Protein AF-A0A830CR85-F1 (afdb_monomer_lite)

Secondary structure (DSSP, 8-state):
------HHHHHHHHHHHHHHHHHHHSPPTTPPP---SSSSSS-HHHHHHHHHHHHHHHHHHTHHHHHHHHHHHHHHHHHHHHHTTTTT---

Sequence (91 aa):
MNLTIPLNYIFHFFRRNQELIKEISSPPPGSKDLYFPTKYSQPFPGQFKACFWKQYWSYWRHSQYNAIRFFVTIMIGIIFGIVYWNKGKKT

Foldseek 3Di:
DDPPPDPVVVVVVVVVVVVVCVVVVDDPVPDDPDDDPDPDPDDPVVVVVVVVVVVVVVVVVVVVVVVVVVVVVVVVVVVVCVVCPPVPPDD

pLDDT: mean 86.21, std 10.73, range [46.28, 97.75]

Structure (mmCIF, N/CA/C/O bac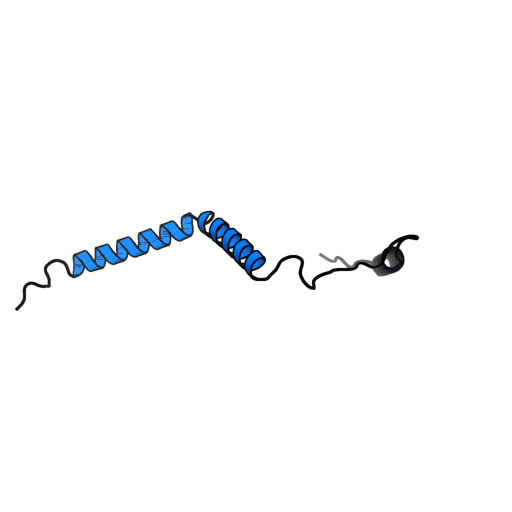kbone):
data_AF-A0A830CR85-F1
#
_entry.id   AF-A0A830CR85-F1
#
loop_
_atom_site.group_PDB
_atom_site.id
_atom_site.type_symbol
_atom_site.label_atom_id
_atom_site.label_alt_id
_atom_site.label_comp_id
_atom_site.label_asym_id
_atom_site.label_entity_id
_atom_site.label_seq_id
_atom_site.pdbx_PDB_ins_code
_atom_site.Cartn_x
_atom_site.Cartn_y
_atom_site.Cartn_z
_atom_site.occupancy
_atom_site.B_iso_or_equiv
_atom_site.auth_seq_id
_atom_site.auth_comp_id
_atom_site.auth_asym_id
_atom_site.auth_atom_id
_atom_site.pdbx_PDB_model_num
ATOM 1 N N . MET A 1 1 ? 2.037 -42.908 -7.535 1.00 46.28 1 MET A N 1
ATOM 2 C CA . MET A 1 1 ? 2.692 -41.608 -7.784 1.00 46.28 1 MET A CA 1
ATOM 3 C C . MET A 1 1 ? 4.140 -41.890 -8.152 1.00 46.28 1 MET A C 1
ATOM 5 O O . MET A 1 1 ? 4.909 -42.196 -7.263 1.00 46.28 1 MET A O 1
ATOM 9 N N . ASN A 1 2 ? 4.466 -41.907 -9.446 1.00 47.19 2 ASN A N 1
ATOM 10 C CA . ASN A 1 2 ? 5.838 -41.957 -9.970 1.00 47.19 2 ASN A CA 1
ATOM 11 C C . ASN A 1 2 ? 5.803 -41.298 -11.352 1.00 47.19 2 ASN A C 1
ATOM 13 O O . ASN A 1 2 ? 5.561 -41.958 -12.359 1.00 47.19 2 ASN A O 1
ATOM 17 N N . LEU A 1 3 ? 5.932 -39.970 -11.385 1.00 61.50 3 LEU A N 1
ATOM 18 C CA . LEU A 1 3 ? 5.995 -39.207 -12.629 1.00 61.50 3 LEU A CA 1
ATOM 19 C C . LEU A 1 3 ? 7.464 -39.057 -13.042 1.00 61.50 3 LEU A C 1
ATOM 21 O O . LEU A 1 3 ? 8.040 -37.976 -12.959 1.00 61.50 3 LEU A O 1
ATOM 25 N N . THR A 1 4 ? 8.102 -40.156 -13.440 1.00 67.44 4 THR A N 1
ATOM 26 C CA . THR A 1 4 ? 9.444 -40.089 -14.026 1.00 67.44 4 THR A CA 1
ATOM 27 C C . THR A 1 4 ? 9.288 -39.673 -15.483 1.00 67.44 4 THR A C 1
ATOM 29 O O . THR A 1 4 ? 8.978 -40.493 -16.344 1.00 67.44 4 THR A O 1
ATOM 32 N N . ILE A 1 5 ? 9.434 -38.376 -15.756 1.00 74.62 5 ILE A N 1
ATOM 33 C CA . ILE A 1 5 ? 9.401 -37.850 -17.124 1.00 74.62 5 ILE A CA 1
ATOM 34 C C . ILE A 1 5 ? 10.594 -38.455 -17.888 1.00 74.62 5 ILE A C 1
ATOM 36 O O . ILE A 1 5 ? 11.733 -38.310 -17.438 1.00 74.62 5 ILE A O 1
ATOM 40 N N . PRO A 1 6 ? 10.374 -39.139 -19.025 1.00 80.69 6 PRO A N 1
ATOM 41 C CA . PRO A 1 6 ? 11.449 -39.788 -19.764 1.00 80.69 6 PRO A CA 1
ATOM 42 C C . PRO A 1 6 ? 12.440 -38.756 -20.319 1.00 80.69 6 PRO A C 1
ATOM 44 O O . PRO A 1 6 ? 12.045 -37.723 -20.858 1.00 80.69 6 PRO A O 1
ATOM 47 N N . LEU A 1 7 ? 13.739 -39.060 -20.237 1.00 81.25 7 LEU A N 1
ATOM 48 C CA . LEU A 1 7 ? 14.834 -38.148 -20.604 1.00 81.25 7 LEU A CA 1
ATOM 49 C C . LEU A 1 7 ? 14.714 -37.598 -22.038 1.00 81.25 7 LEU A C 1
ATOM 51 O O . LEU A 1 7 ? 15.028 -36.438 -22.288 1.00 81.25 7 LEU A O 1
ATOM 55 N N . ASN A 1 8 ? 14.193 -38.404 -22.969 1.00 81.50 8 ASN A N 1
ATOM 56 C CA . ASN A 1 8 ? 13.957 -37.995 -24.356 1.00 81.50 8 ASN A CA 1
ATOM 57 C C . ASN A 1 8 ? 12.942 -36.838 -24.462 1.00 81.50 8 ASN A C 1
ATOM 59 O O . ASN A 1 8 ? 13.120 -35.913 -25.249 1.00 81.50 8 ASN A O 1
ATOM 63 N N . TYR A 1 9 ? 11.913 -36.833 -23.611 1.00 86.56 9 TYR A N 1
ATOM 64 C CA . TYR A 1 9 ? 10.936 -35.746 -23.571 1.00 86.56 9 TYR A CA 1
ATOM 65 C C . TYR A 1 9 ? 11.572 -34.436 -23.089 1.00 86.56 9 TYR A C 1
ATOM 67 O O . TYR A 1 9 ? 11.351 -33.380 -23.683 1.00 86.56 9 TYR A O 1
ATOM 75 N N . ILE A 1 10 ? 12.420 -34.513 -22.059 1.00 87.19 10 ILE A N 1
ATOM 76 C CA . ILE A 1 10 ? 13.169 -33.358 -21.543 1.00 87.19 10 ILE A CA 1
ATOM 77 C C . ILE A 1 10 ? 14.121 -32.824 -22.617 1.00 87.19 10 ILE A C 1
ATOM 79 O O . ILE A 1 10 ? 14.148 -31.620 -22.866 1.00 87.19 10 ILE A O 1
ATOM 83 N N . PHE A 1 11 ? 14.858 -33.707 -23.295 1.00 89.06 11 PHE A N 1
ATOM 84 C CA . PHE A 1 11 ? 15.779 -33.328 -24.366 1.00 89.06 11 PHE A CA 1
ATOM 85 C C . PHE A 1 11 ? 15.057 -32.651 -25.539 1.00 89.06 11 PHE A C 1
ATOM 87 O O . PHE A 1 11 ? 15.481 -31.589 -25.996 1.00 89.06 11 PHE A O 1
ATOM 94 N N . HIS A 1 12 ? 13.932 -33.214 -25.989 1.00 91.38 12 HIS A N 1
ATOM 95 C CA . HIS A 1 12 ? 13.108 -32.618 -27.039 1.00 91.38 12 HIS A CA 1
ATOM 96 C C . HIS A 1 12 ? 12.581 -31.231 -26.633 1.00 91.38 12 HIS A C 1
ATOM 98 O O . HIS A 1 12 ? 12.681 -30.283 -27.414 1.00 91.38 12 HIS A O 1
ATOM 104 N N . PHE A 1 13 ? 12.074 -31.080 -25.404 1.00 91.31 13 PHE A N 1
ATOM 105 C CA . PHE A 1 13 ? 11.591 -29.792 -24.899 1.00 91.31 13 PHE A CA 1
ATOM 106 C C . PHE A 1 13 ? 12.719 -28.760 -24.776 1.00 91.31 13 PHE A C 1
ATOM 108 O O . PHE A 1 13 ? 12.546 -27.599 -25.148 1.00 91.31 13 PHE A O 1
ATOM 115 N N . PHE A 1 14 ? 13.896 -29.175 -24.305 1.00 93.50 14 PHE A N 1
ATOM 116 C CA . PHE A 1 14 ? 15.064 -28.304 -24.229 1.00 93.50 14 PHE A CA 1
ATOM 117 C C . PHE A 1 14 ? 15.495 -27.829 -25.620 1.00 93.50 14 PHE A C 1
ATOM 119 O O . PHE A 1 14 ? 15.687 -26.631 -25.828 1.00 93.50 14 PHE A O 1
ATOM 126 N N . ARG A 1 15 ? 15.567 -28.742 -26.599 1.00 93.81 15 ARG A N 1
ATOM 127 C CA . ARG A 1 15 ? 15.932 -28.407 -27.981 1.00 93.81 15 ARG A CA 1
ATOM 128 C C . ARG A 1 15 ? 14.941 -27.431 -28.614 1.00 93.81 15 ARG A C 1
ATOM 130 O O . ARG A 1 15 ? 15.365 -26.428 -29.177 1.00 93.81 15 ARG A O 1
ATOM 137 N N . ARG A 1 16 ? 13.636 -27.670 -28.448 1.00 95.44 16 ARG A N 1
ATOM 138 C CA . ARG A 1 16 ? 12.579 -26.764 -28.922 1.00 95.44 16 ARG A CA 1
ATOM 139 C C . ARG A 1 16 ? 12.669 -25.376 -28.289 1.00 95.44 16 ARG A C 1
ATOM 141 O O . ARG A 1 16 ? 12.548 -24.393 -29.007 1.00 95.44 16 ARG A O 1
ATOM 148 N N . ASN A 1 17 ? 12.923 -25.274 -26.982 1.00 95.50 17 ASN A N 1
ATOM 149 C CA . ASN A 1 17 ? 13.122 -23.970 -26.339 1.00 95.50 17 ASN A CA 1
ATOM 150 C C . ASN A 1 17 ? 14.356 -23.246 -26.882 1.00 95.50 17 ASN A C 1
ATOM 152 O O . ASN A 1 17 ? 14.295 -22.046 -27.110 1.00 95.50 17 ASN A O 1
ATOM 156 N N . GLN A 1 18 ? 15.462 -23.955 -27.120 1.00 95.75 18 GLN A N 1
ATOM 157 C CA . GLN A 1 18 ? 16.668 -23.357 -27.702 1.00 95.75 18 GLN A CA 1
ATOM 158 C C . GLN A 1 18 ? 16.435 -22.863 -29.137 1.00 95.75 18 GLN A C 1
ATOM 160 O O . GLN A 1 18 ? 16.897 -21.781 -29.491 1.00 95.75 18 GLN A O 1
ATOM 165 N N . GLU A 1 19 ? 15.712 -23.630 -29.956 1.00 94.69 19 GLU A N 1
ATOM 166 C CA . GLU A 1 19 ? 15.306 -23.223 -31.308 1.00 94.69 19 GLU A CA 1
ATOM 167 C C . GLU A 1 19 ? 14.408 -21.975 -31.263 1.00 94.69 19 GLU A C 1
ATOM 169 O O . GLU A 1 19 ? 14.699 -20.995 -31.945 1.00 94.69 19 GLU A O 1
ATOM 174 N N . LEU A 1 20 ? 13.397 -21.963 -30.386 1.00 93.25 20 LEU A N 1
ATOM 175 C CA . LEU A 1 20 ? 12.506 -20.814 -30.191 1.00 93.25 20 LEU A CA 1
ATOM 176 C C . LEU A 1 20 ? 13.255 -19.573 -29.698 1.00 93.25 20 LEU A C 1
ATOM 178 O O . LEU A 1 20 ? 13.017 -18.485 -30.207 1.00 93.25 20 LEU A O 1
ATOM 182 N N . ILE A 1 21 ? 14.183 -19.721 -28.746 1.00 91.81 21 ILE A N 1
ATOM 183 C CA . ILE A 1 21 ? 15.021 -18.612 -28.266 1.00 91.81 21 ILE A CA 1
ATOM 184 C C . ILE A 1 21 ? 15.828 -18.023 -29.425 1.00 91.81 21 ILE A C 1
ATOM 186 O O . ILE A 1 21 ? 15.875 -16.805 -29.566 1.00 91.81 21 ILE A O 1
ATOM 190 N N . LYS A 1 22 ? 16.435 -18.859 -30.276 1.00 90.94 22 LYS A N 1
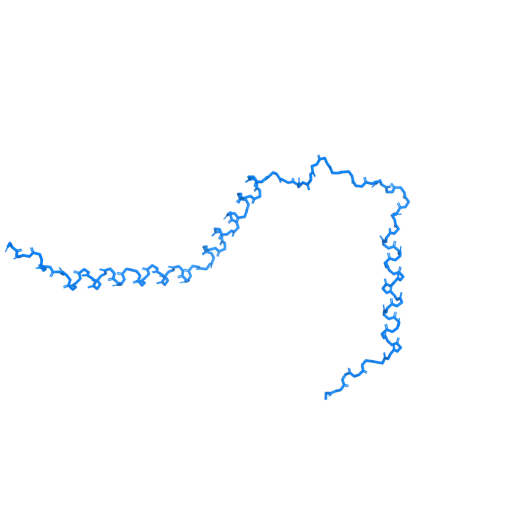ATOM 191 C CA . LYS A 1 22 ? 17.197 -18.382 -31.442 1.00 90.94 22 LYS A CA 1
ATOM 192 C C . LYS A 1 22 ? 16.316 -17.609 -32.421 1.00 90.94 22 LYS A C 1
ATOM 194 O O . LYS A 1 22 ? 16.725 -16.541 -32.876 1.00 90.94 22 LYS A O 1
ATOM 199 N N . GLU A 1 23 ? 15.116 -18.115 -32.691 1.00 89.81 23 GLU A N 1
ATOM 200 C CA . GLU A 1 23 ? 14.142 -17.474 -33.576 1.00 89.81 23 GLU A CA 1
ATOM 201 C C . GLU A 1 23 ? 13.697 -16.106 -33.038 1.00 89.81 23 GLU A C 1
ATOM 203 O O . GLU A 1 23 ? 13.818 -15.110 -33.743 1.00 89.81 23 GLU A O 1
ATOM 208 N N . ILE A 1 24 ? 13.276 -16.022 -31.770 1.00 88.75 24 ILE A N 1
ATOM 209 C CA . ILE A 1 24 ? 12.782 -14.764 -31.177 1.00 88.75 24 ILE A CA 1
ATOM 210 C C . ILE A 1 24 ? 13.896 -13.773 -30.824 1.00 88.75 24 ILE A C 1
ATOM 212 O O . ILE A 1 24 ? 13.638 -12.577 -30.715 1.00 88.75 24 ILE A O 1
ATOM 216 N N . SER A 1 25 ? 15.123 -14.255 -30.597 1.00 87.56 25 SER A N 1
ATOM 217 C CA . SER A 1 25 ? 16.279 -13.392 -30.313 1.00 87.56 25 SER A CA 1
ATOM 218 C C . SER A 1 25 ? 16.762 -12.646 -31.551 1.00 87.56 25 SER A C 1
ATOM 220 O O . SER A 1 25 ? 17.427 -11.619 -31.425 1.00 87.56 25 SER A O 1
ATOM 222 N N . SER A 1 26 ? 16.432 -13.165 -32.736 1.00 85.62 26 SER A N 1
ATOM 223 C CA . SER A 1 26 ? 16.817 -12.575 -34.006 1.00 85.62 26 SER A CA 1
ATOM 224 C C . SER A 1 26 ? 15.765 -11.530 -34.394 1.00 85.62 26 SER A C 1
ATOM 226 O O . SER A 1 26 ? 14.615 -11.895 -34.643 1.00 85.62 26 SER A O 1
ATOM 228 N N . PRO A 1 27 ? 16.109 -10.230 -34.432 1.00 84.12 27 PRO A N 1
ATOM 229 C CA . PRO A 1 27 ? 15.161 -9.195 -34.822 1.00 84.12 27 PRO A CA 1
ATOM 230 C C . PRO A 1 27 ? 14.628 -9.436 -36.249 1.00 84.12 27 PRO A C 1
ATOM 232 O O . PRO A 1 27 ? 15.412 -9.788 -37.136 1.00 84.12 27 PRO A O 1
ATOM 235 N N . PRO A 1 28 ? 13.322 -9.233 -36.514 1.00 83.19 28 PRO A N 1
ATOM 236 C CA . PRO A 1 28 ? 12.768 -9.356 -37.858 1.00 83.19 28 PRO A CA 1
ATOM 237 C C . PRO A 1 28 ? 13.457 -8.410 -38.857 1.00 83.19 28 PRO A C 1
ATOM 239 O O . PRO A 1 28 ? 13.804 -7.281 -38.495 1.00 83.19 28 PRO A O 1
ATOM 242 N N . PRO A 1 29 ? 13.609 -8.805 -40.135 1.00 82.94 29 PRO A N 1
ATOM 243 C CA . PRO A 1 29 ? 14.181 -7.930 -41.153 1.00 82.94 29 PRO A CA 1
ATOM 244 C C . PRO A 1 29 ? 13.364 -6.633 -41.267 1.00 82.94 29 PRO A C 1
ATOM 246 O O . PRO A 1 29 ? 12.157 -6.661 -41.500 1.00 82.94 29 PRO A O 1
ATOM 249 N N . GLY A 1 30 ? 14.028 -5.488 -41.076 1.00 82.19 30 GLY A N 1
ATOM 250 C CA . GLY A 1 30 ? 13.400 -4.161 -41.069 1.00 82.19 30 GLY A CA 1
ATOM 251 C C . GLY A 1 30 ? 13.006 -3.628 -39.685 1.00 82.19 30 GLY A C 1
ATOM 252 O O . GLY A 1 30 ? 12.517 -2.498 -39.597 1.00 82.19 30 GLY A O 1
ATOM 253 N N . SER A 1 31 ? 13.231 -4.378 -38.601 1.00 83.38 31 SER A N 1
ATOM 254 C CA . SER A 1 31 ? 13.050 -3.844 -37.248 1.00 83.38 31 SER A CA 1
ATOM 255 C C . SER A 1 31 ? 14.090 -2.763 -36.943 1.00 83.38 31 SER A C 1
ATOM 257 O O . SER A 1 31 ? 15.258 -2.900 -37.306 1.00 83.38 31 SER A O 1
ATOM 259 N N . LYS A 1 32 ? 13.674 -1.710 -36.241 1.00 82.81 32 LYS A N 1
ATOM 260 C CA . LYS A 1 32 ? 14.567 -0.678 -35.706 1.00 82.81 32 LYS A CA 1
ATOM 261 C C . LYS A 1 32 ? 14.790 -0.931 -34.223 1.00 82.81 32 LYS A C 1
ATOM 263 O O . LYS A 1 32 ? 13.876 -1.402 -33.546 1.00 82.81 32 LYS A O 1
ATOM 268 N N . ASP A 1 33 ? 15.963 -0.558 -33.727 1.00 83.88 33 ASP A N 1
ATOM 269 C CA . ASP A 1 33 ? 16.235 -0.601 -32.295 1.00 83.88 33 ASP A CA 1
ATOM 270 C C . ASP A 1 33 ? 15.205 0.235 -31.525 1.00 83.88 33 ASP A C 1
ATOM 272 O O . ASP A 1 33 ? 14.818 1.336 -31.936 1.00 83.88 33 ASP A O 1
ATOM 276 N N . LEU A 1 34 ? 14.744 -0.310 -30.399 1.00 84.81 34 LEU A N 1
ATOM 277 C CA . LEU A 1 34 ? 13.811 0.365 -29.505 1.00 84.81 34 LEU A CA 1
ATOM 278 C C . LEU A 1 34 ? 14.506 1.569 -28.864 1.00 84.81 34 LEU A C 1
ATOM 280 O O . LEU A 1 34 ? 15.307 1.430 -27.941 1.00 84.81 34 LEU A O 1
ATOM 284 N N . TYR A 1 35 ? 14.170 2.763 -29.346 1.00 88.62 35 TYR A N 1
ATOM 285 C CA . TYR A 1 35 ? 14.587 4.012 -28.728 1.00 88.62 35 TYR A CA 1
ATOM 286 C C . TYR A 1 35 ? 13.548 4.466 -27.701 1.00 88.62 35 TYR A C 1
ATOM 288 O O . TYR A 1 35 ? 12.401 4.758 -28.045 1.00 88.62 35 TYR A O 1
ATOM 296 N N . PHE A 1 36 ? 13.966 4.567 -26.440 1.00 88.19 36 PHE A N 1
ATOM 297 C CA . PHE A 1 36 ? 13.151 5.137 -25.373 1.00 88.19 36 PHE A CA 1
ATOM 298 C C . PHE A 1 36 ? 13.682 6.529 -25.011 1.00 88.19 36 PHE A C 1
ATOM 300 O O . PHE A 1 36 ? 14.820 6.634 -24.552 1.00 88.19 36 PHE A O 1
ATOM 307 N N . PRO A 1 37 ? 12.883 7.603 -25.166 1.00 89.75 37 PRO A N 1
ATOM 308 C CA . PRO A 1 37 ? 13.328 8.963 -24.846 1.00 89.75 37 PRO A CA 1
ATOM 309 C C . PRO A 1 37 ? 13.567 9.168 -23.342 1.00 89.75 37 PRO A C 1
ATOM 311 O O . PRO A 1 37 ? 14.285 10.078 -22.936 1.00 89.75 37 PRO A O 1
ATOM 314 N N . THR A 1 38 ? 12.967 8.326 -22.498 1.00 89.62 38 THR A N 1
ATOM 315 C CA . THR A 1 38 ? 13.091 8.365 -21.041 1.00 89.62 38 THR A CA 1
ATOM 316 C C . THR A 1 38 ? 13.277 6.956 -20.491 1.00 89.62 38 THR A C 1
ATOM 318 O O . THR A 1 38 ? 12.717 5.992 -21.006 1.00 89.62 38 THR A O 1
ATOM 321 N N . LYS A 1 39 ? 14.023 6.829 -19.385 1.00 88.88 39 LYS A N 1
ATOM 322 C CA . LYS A 1 39 ? 14.237 5.542 -18.693 1.00 88.88 39 LYS A CA 1
ATOM 323 C C . LYS A 1 39 ? 12.932 4.887 -18.213 1.00 88.88 39 LYS A C 1
ATOM 325 O O . LYS A 1 39 ? 12.857 3.668 -18.116 1.00 88.88 39 LYS A O 1
ATOM 330 N N . TYR A 1 40 ? 11.922 5.694 -17.886 1.00 88.25 40 TYR A N 1
ATOM 331 C CA . TYR A 1 40 ? 10.619 5.239 -17.401 1.00 88.25 40 TYR A CA 1
ATOM 332 C C . TYR A 1 40 ? 9.494 5.819 -18.259 1.00 88.25 40 TYR A C 1
ATOM 334 O O . TYR A 1 40 ? 9.597 6.956 -18.720 1.00 88.25 40 TYR A O 1
ATOM 342 N N . SER A 1 41 ? 8.398 5.069 -18.414 1.00 88.31 41 SER A N 1
ATOM 343 C CA . SER A 1 41 ? 7.236 5.467 -19.228 1.00 88.31 41 SER A CA 1
ATOM 344 C C . SER A 1 41 ? 6.462 6.665 -18.668 1.00 88.31 41 SER A C 1
ATOM 346 O O . SER A 1 41 ? 5.787 7.364 -19.413 1.00 88.31 41 SER A O 1
ATOM 348 N N . GLN A 1 42 ? 6.518 6.880 -17.351 1.00 91.81 42 GLN A N 1
ATOM 349 C CA . GLN A 1 42 ? 5.864 7.986 -16.648 1.00 91.81 42 GLN A CA 1
ATOM 350 C C . GLN A 1 42 ? 6.782 8.498 -15.531 1.00 91.81 42 GLN A C 1
ATOM 352 O O . GLN A 1 42 ? 7.495 7.691 -14.923 1.00 91.81 42 GLN A O 1
ATOM 357 N N . PRO A 1 43 ? 6.763 9.803 -15.212 1.00 92.38 43 PRO A N 1
ATOM 358 C CA . PRO A 1 43 ? 7.545 10.351 -14.113 1.00 92.38 43 PRO A CA 1
ATOM 359 C C . PRO A 1 43 ? 7.034 9.833 -12.759 1.00 92.38 43 PRO A C 1
ATOM 361 O O . PRO A 1 43 ? 5.871 9.442 -12.614 1.00 92.38 43 PRO A O 1
ATOM 364 N N . PHE A 1 44 ? 7.901 9.871 -11.745 1.00 92.81 44 PHE A N 1
ATOM 365 C CA . PHE A 1 44 ? 7.618 9.350 -10.403 1.00 92.81 44 PHE A CA 1
ATOM 366 C C . PHE A 1 44 ? 6.281 9.833 -9.800 1.00 92.81 44 PHE A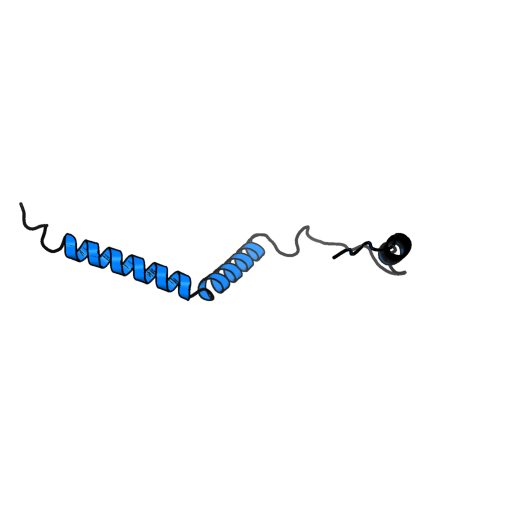 C 1
ATOM 368 O O . PHE A 1 44 ? 5.526 8.988 -9.318 1.00 92.81 44 PHE A O 1
ATOM 375 N N . PRO A 1 45 ? 5.895 11.125 -9.884 1.00 95.00 45 PRO A N 1
ATOM 376 C CA . PRO A 1 45 ? 4.616 11.580 -9.336 1.00 95.00 45 PRO A CA 1
ATOM 377 C C . PRO A 1 45 ? 3.395 10.932 -10.003 1.00 95.00 45 PRO A C 1
ATOM 379 O O . PRO A 1 45 ? 2.379 10.715 -9.344 1.00 95.00 45 PRO A O 1
ATOM 382 N N . GLY A 1 46 ? 3.483 10.607 -11.298 1.00 93.94 46 GLY A N 1
ATOM 383 C CA . GLY A 1 46 ? 2.410 9.931 -12.029 1.00 93.94 46 GLY A CA 1
ATOM 384 C C . GLY A 1 46 ? 2.228 8.492 -11.552 1.00 93.94 46 GLY A C 1
ATOM 385 O O . GLY A 1 46 ? 1.113 8.072 -11.244 1.00 93.94 46 GLY A O 1
ATOM 386 N N . GLN A 1 47 ? 3.338 7.766 -11.397 1.00 94.06 47 GLN A N 1
ATOM 387 C CA . GLN A 1 47 ? 3.328 6.402 -10.862 1.00 94.06 47 GLN A CA 1
ATOM 388 C C . GLN A 1 47 ? 2.844 6.375 -9.410 1.00 94.06 47 GLN A C 1
ATOM 390 O O . GLN A 1 47 ? 2.006 5.551 -9.054 1.00 94.06 47 GLN A O 1
ATOM 395 N N . PHE A 1 48 ? 3.308 7.319 -8.590 1.00 95.38 48 PHE A N 1
ATOM 396 C CA . PHE A 1 48 ? 2.885 7.454 -7.202 1.00 95.38 48 PHE A CA 1
ATOM 397 C C . PHE A 1 48 ? 1.368 7.639 -7.097 1.00 95.38 48 PHE A C 1
ATOM 399 O O . PHE A 1 48 ? 0.706 6.872 -6.401 1.00 95.38 48 PHE A O 1
ATOM 406 N N . LYS A 1 49 ? 0.791 8.585 -7.852 1.00 95.75 49 LYS A N 1
ATOM 407 C CA . LYS A 1 49 ? -0.667 8.793 -7.887 1.00 95.75 49 LYS A CA 1
ATOM 408 C C . LYS A 1 49 ? -1.419 7.535 -8.327 1.00 95.75 49 LYS A C 1
ATOM 410 O O . LYS A 1 49 ? -2.414 7.179 -7.699 1.00 95.75 49 LYS A O 1
ATOM 415 N N . ALA A 1 50 ? -0.934 6.840 -9.357 1.00 94.25 50 ALA A N 1
ATOM 416 C CA . ALA A 1 50 ? -1.551 5.604 -9.836 1.00 94.25 50 ALA A CA 1
ATOM 417 C C . ALA A 1 50 ? -1.528 4.491 -8.771 1.00 94.25 50 ALA A C 1
ATOM 419 O O . ALA A 1 50 ? -2.545 3.834 -8.536 1.00 94.25 50 ALA A O 1
ATOM 420 N N . CYS A 1 51 ? -0.399 4.315 -8.081 1.00 94.25 51 CYS A N 1
ATOM 421 C CA . CYS A 1 51 ? -0.260 3.359 -6.984 1.00 94.25 51 CYS A CA 1
ATOM 422 C C . CYS A 1 51 ? -1.190 3.698 -5.814 1.00 94.25 51 CYS A C 1
ATOM 424 O O . CYS A 1 51 ? -1.885 2.814 -5.313 1.00 94.25 51 CYS A O 1
ATOM 426 N N . PHE A 1 52 ? -1.265 4.971 -5.421 1.00 94.94 52 PHE A N 1
ATOM 427 C CA . PHE A 1 52 ? -2.176 5.425 -4.369 1.00 94.94 52 PHE A CA 1
ATOM 428 C C . PHE A 1 52 ? -3.636 5.182 -4.732 1.00 94.94 52 PHE A C 1
ATOM 430 O O . PHE A 1 52 ? -4.389 4.661 -3.913 1.00 94.94 52 PHE A O 1
ATOM 437 N N . TRP A 1 53 ? -4.032 5.496 -5.964 1.00 93.56 53 TRP A N 1
ATOM 438 C CA . TRP A 1 53 ? -5.391 5.255 -6.436 1.00 93.56 53 TRP A CA 1
ATOM 439 C C . TRP A 1 53 ? -5.753 3.768 -6.402 1.00 93.56 53 TRP A C 1
ATOM 441 O O . TRP A 1 53 ? -6.808 3.390 -5.890 1.00 93.56 53 TRP A O 1
ATOM 451 N N . LYS A 1 54 ? -4.845 2.909 -6.876 1.00 92.19 54 LYS A N 1
ATOM 452 C CA . LYS A 1 54 ? -5.017 1.453 -6.835 1.00 92.19 54 LYS A CA 1
ATOM 453 C C . LYS A 1 54 ? -5.135 0.940 -5.399 1.00 92.19 54 LYS A C 1
ATOM 455 O O . LYS A 1 54 ? -6.008 0.119 -5.118 1.00 92.19 54 LYS A O 1
ATOM 460 N N . GLN A 1 55 ? -4.297 1.440 -4.492 1.00 89.00 55 GLN A N 1
ATOM 461 C CA . GLN A 1 55 ? -4.334 1.059 -3.083 1.00 89.00 55 GLN A CA 1
ATOM 462 C C . GLN A 1 55 ? -5.624 1.529 -2.406 1.00 89.00 55 GLN A C 1
ATOM 464 O O . GLN A 1 55 ? -6.242 0.751 -1.685 1.00 89.00 55 GLN A O 1
ATOM 469 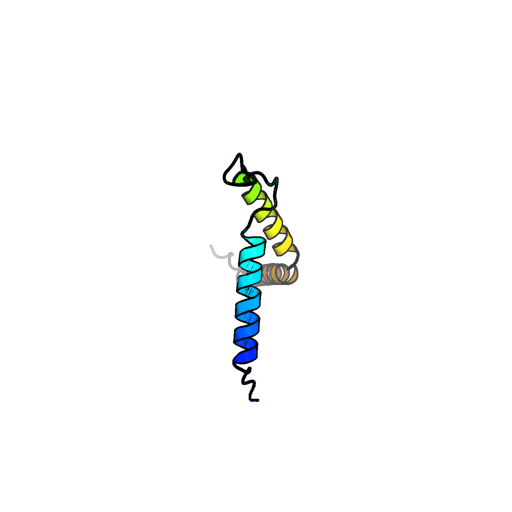N N . TYR A 1 56 ? -6.062 2.759 -2.677 1.00 88.12 56 TYR A N 1
ATOM 470 C CA . TYR A 1 56 ? -7.322 3.310 -2.182 1.00 88.12 56 TYR A CA 1
ATOM 471 C C . TYR A 1 56 ? -8.505 2.443 -2.622 1.00 88.12 56 TYR A C 1
ATOM 473 O O . TYR A 1 56 ? -9.268 1.965 -1.787 1.00 88.12 56 TYR A O 1
ATOM 481 N N . TRP A 1 57 ? -8.615 2.144 -3.917 1.00 86.75 57 TRP A N 1
ATOM 482 C CA . TRP A 1 57 ? -9.680 1.281 -4.435 1.00 86.75 57 TRP A CA 1
ATOM 483 C C . TRP A 1 57 ? -9.638 -0.137 -3.863 1.00 86.75 57 TRP A C 1
ATOM 485 O O . TRP A 1 57 ? -10.683 -0.696 -3.534 1.00 86.75 57 TRP A O 1
ATOM 495 N N . SER A 1 58 ? -8.445 -0.713 -3.713 1.00 84.94 58 SER A N 1
ATOM 496 C CA . SER A 1 58 ? -8.264 -2.025 -3.080 1.00 84.94 58 SER A CA 1
ATOM 497 C C . SER A 1 58 ? -8.721 -2.020 -1.615 1.00 84.94 58 SER A C 1
ATOM 499 O O . SER A 1 58 ? -9.434 -2.928 -1.178 1.00 84.94 58 SER A O 1
ATOM 501 N N . TYR A 1 59 ? -8.375 -0.961 -0.878 1.00 77.69 59 TYR A N 1
ATOM 502 C CA . TYR A 1 59 ? -8.746 -0.767 0.521 1.00 77.69 59 TYR A CA 1
ATOM 503 C C . TYR A 1 59 ? -10.263 -0.656 0.702 1.00 77.69 59 TYR A C 1
ATOM 505 O O . TYR A 1 59 ? -10.824 -1.318 1.572 1.00 77.69 59 TYR A O 1
ATOM 513 N N . TRP A 1 60 ? -10.948 0.111 -0.149 1.00 79.12 60 TRP A N 1
ATOM 514 C CA . TRP A 1 60 ? -12.410 0.232 -0.092 1.00 79.12 60 TRP A CA 1
ATOM 515 C C . TRP A 1 60 ? -13.145 -1.028 -0.549 1.00 79.12 60 TRP A C 1
ATOM 517 O O . TRP A 1 60 ? -14.250 -1.294 -0.080 1.00 79.12 60 TRP A O 1
ATOM 527 N N . ARG A 1 61 ? -12.527 -1.849 -1.406 1.00 77.31 61 ARG A N 1
ATOM 528 C CA . ARG A 1 61 ? -13.095 -3.136 -1.826 1.00 77.31 61 ARG A CA 1
ATOM 529 C C . ARG A 1 61 ? -13.078 -4.181 -0.700 1.00 77.31 61 ARG 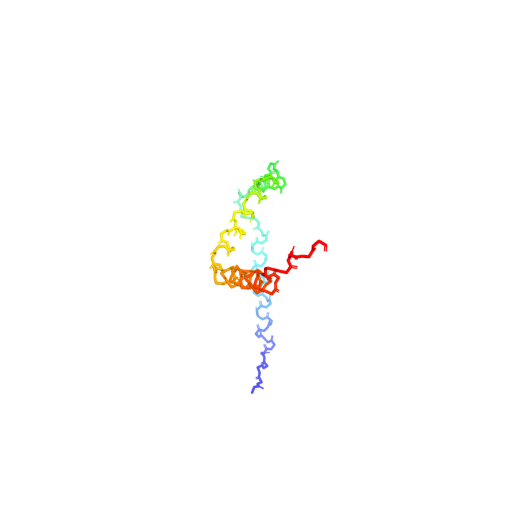A C 1
ATOM 531 O O . ARG A 1 61 ? -13.981 -5.008 -0.648 1.00 77.31 61 ARG A O 1
ATOM 538 N N . HIS A 1 62 ? -12.145 -4.088 0.253 1.00 72.19 62 HIS A N 1
ATOM 539 C CA . HIS A 1 62 ? -12.155 -4.853 1.513 1.00 72.19 62 HIS A CA 1
ATOM 540 C C . HIS A 1 62 ? -12.958 -4.142 2.620 1.00 72.19 62 HIS A C 1
ATOM 542 O O . HIS A 1 62 ? -12.501 -3.975 3.752 1.00 72.19 62 HIS A O 1
ATOM 548 N N . SER A 1 63 ? -14.188 -3.727 2.299 1.00 68.25 63 SER A N 1
ATOM 549 C CA . SER A 1 63 ? -15.077 -2.990 3.211 1.00 68.25 63 SER A CA 1
ATOM 550 C C . SER A 1 63 ? -15.299 -3.706 4.557 1.00 68.25 63 SER A C 1
ATOM 552 O O . SER A 1 63 ? -15.332 -3.056 5.600 1.00 68.25 63 SER A O 1
ATOM 554 N N . GLN A 1 64 ? -15.343 -5.044 4.562 1.00 77.94 64 GLN A N 1
ATOM 555 C CA . GLN A 1 64 ? -15.571 -5.848 5.771 1.00 77.94 64 GLN A CA 1
ATOM 556 C C . GLN A 1 64 ? -14.483 -5.663 6.839 1.00 77.94 64 GLN A C 1
ATOM 558 O O . GLN A 1 64 ? -14.800 -5.473 8.011 1.00 77.94 64 GLN A O 1
ATOM 563 N N . TYR A 1 65 ? -13.205 -5.657 6.449 1.00 79.00 65 TYR A N 1
ATOM 564 C CA . TYR A 1 65 ? -12.095 -5.476 7.392 1.00 79.00 65 TYR A CA 1
ATOM 565 C C . TYR A 1 65 ? -12.120 -4.079 8.030 1.00 79.00 65 TYR A C 1
ATOM 567 O O . TYR A 1 65 ? -11.926 -3.921 9.237 1.00 79.00 65 TYR A O 1
ATOM 575 N N . ASN A 1 66 ? -12.437 -3.061 7.228 1.00 81.75 66 ASN A N 1
ATOM 576 C CA . ASN A 1 66 ? -12.541 -1.685 7.703 1.00 81.75 66 ASN A CA 1
ATOM 577 C C . ASN A 1 66 ? -13.747 -1.490 8.626 1.00 81.75 66 ASN A C 1
ATOM 579 O O . ASN A 1 66 ? -13.617 -0.845 9.665 1.00 81.75 66 ASN A O 1
ATOM 583 N N . ALA A 1 67 ? -14.893 -2.088 8.294 1.00 84.88 67 ALA A N 1
ATOM 584 C CA . ALA A 1 67 ? -16.093 -2.043 9.124 1.00 84.88 67 ALA A CA 1
ATOM 585 C C . ALA A 1 67 ? -15.855 -2.666 10.507 1.00 84.88 67 ALA A C 1
ATOM 587 O O . ALA A 1 67 ? -16.212 -2.060 11.516 1.00 84.88 67 ALA A O 1
ATOM 588 N N . ILE A 1 68 ? -15.184 -3.822 10.568 1.00 90.31 68 ILE A N 1
ATOM 589 C CA . ILE A 1 68 ? -14.814 -4.469 11.836 1.00 90.31 68 ILE A CA 1
ATOM 590 C C . ILE A 1 68 ? -13.897 -3.555 12.652 1.00 90.31 68 ILE A C 1
ATOM 592 O O . ILE A 1 68 ? -14.125 -3.368 13.846 1.00 90.31 68 ILE A O 1
ATOM 596 N N . ARG A 1 69 ? -12.892 -2.937 12.015 1.00 89.75 69 ARG A N 1
ATOM 597 C CA . ARG A 1 69 ? -11.982 -2.006 12.695 1.00 89.75 69 ARG A CA 1
ATOM 598 C C . ARG A 1 69 ? -12.739 -0.832 13.318 1.00 89.75 69 ARG A C 1
ATOM 600 O O . ARG A 1 69 ? -12.538 -0.552 14.495 1.00 89.75 69 ARG A O 1
ATOM 607 N N . PHE A 1 70 ? -13.636 -0.191 12.566 1.00 91.56 70 PHE A N 1
ATOM 608 C CA . PHE A 1 70 ? -14.465 0.901 13.089 1.00 91.56 70 PHE A CA 1
ATOM 609 C C . PHE A 1 70 ? -15.390 0.438 14.212 1.00 91.56 70 PHE A C 1
ATOM 611 O O . PHE A 1 70 ? -15.456 1.093 15.250 1.00 91.56 70 PHE A O 1
ATOM 618 N N . PHE A 1 71 ? -16.061 -0.700 14.039 1.00 95.31 71 PHE A N 1
ATOM 619 C CA . PHE A 1 71 ? -16.956 -1.255 15.049 1.00 95.31 71 PHE A CA 1
ATOM 620 C C . PHE A 1 71 ? -16.225 -1.519 16.369 1.00 95.31 71 PHE A C 1
ATOM 622 O O . PHE A 1 71 ? -16.668 -1.056 17.418 1.00 95.31 71 PHE A O 1
ATOM 629 N N . VAL A 1 72 ? -15.068 -2.185 16.319 1.00 96.06 72 VAL A N 1
ATOM 630 C CA . VAL A 1 72 ? -14.250 -2.461 17.507 1.00 96.06 72 VAL A CA 1
ATOM 631 C C . VAL A 1 72 ? -13.800 -1.161 18.175 1.00 96.06 72 VAL A C 1
ATOM 633 O O . VAL A 1 72 ? -13.912 -1.035 19.391 1.00 96.06 72 VAL A O 1
ATOM 636 N N . THR A 1 73 ? -13.344 -0.167 17.407 1.00 96.94 73 THR A N 1
ATOM 637 C CA . THR A 1 73 ? -12.947 1.137 17.964 1.00 96.94 73 THR A CA 1
ATOM 638 C C . THR A 1 73 ? -14.111 1.855 18.652 1.00 96.94 73 THR A C 1
ATOM 640 O O . THR A 1 73 ? -13.930 2.379 19.751 1.00 96.94 73 THR A O 1
ATOM 643 N N . ILE A 1 74 ? -15.307 1.843 18.056 1.00 97.38 74 ILE A N 1
ATOM 644 C CA . ILE A 1 74 ? -16.513 2.433 18.655 1.00 97.38 74 ILE A CA 1
ATOM 645 C C . ILE A 1 74 ? -16.882 1.695 19.945 1.00 97.38 74 ILE A C 1
ATOM 647 O O . ILE A 1 74 ? -17.113 2.341 20.965 1.00 97.38 74 ILE A O 1
ATOM 651 N N . MET A 1 75 ? -16.889 0.359 19.931 1.00 97.75 75 MET A N 1
ATOM 652 C CA . MET A 1 75 ? -17.201 -0.451 21.114 1.00 97.75 75 MET A CA 1
ATOM 653 C C . MET A 1 75 ? -16.229 -0.178 22.262 1.00 97.75 75 MET A C 1
ATOM 655 O O . MET A 1 75 ? -16.662 0.051 23.388 1.00 97.75 75 MET A O 1
ATOM 659 N N . ILE A 1 76 ? -14.924 -0.135 21.980 1.00 97.00 76 ILE A N 1
ATOM 660 C CA . ILE A 1 76 ? -13.902 0.210 22.974 1.00 97.00 76 ILE A CA 1
ATOM 661 C C . ILE A 1 76 ? -14.163 1.614 23.536 1.00 97.00 76 ILE A C 1
ATOM 663 O O . ILE A 1 76 ? -14.193 1.786 24.753 1.00 97.00 76 ILE A O 1
ATOM 667 N N . GLY A 1 77 ? -14.413 2.602 22.673 1.00 96.88 77 GLY A N 1
ATOM 668 C CA . GLY A 1 77 ? -14.738 3.967 23.091 1.00 96.88 77 GLY A CA 1
ATOM 669 C C . GLY A 1 77 ? -15.977 4.044 23.989 1.00 96.88 77 GLY A C 1
ATOM 670 O O . GLY A 1 77 ? -15.949 4.737 25.004 1.00 96.88 77 GLY A O 1
ATOM 671 N N . ILE A 1 78 ? -17.031 3.287 23.673 1.00 97.06 78 ILE A N 1
ATOM 672 C CA . ILE A 1 78 ? -18.245 3.190 24.496 1.00 97.06 78 ILE A CA 1
ATOM 673 C C . ILE A 1 78 ? -17.931 2.561 25.855 1.00 97.06 78 ILE A C 1
ATOM 675 O O . ILE A 1 78 ? -18.343 3.105 26.876 1.00 97.06 78 ILE A O 1
ATOM 679 N N . ILE A 1 79 ? -17.178 1.457 25.896 1.00 96.75 79 ILE A N 1
ATOM 680 C CA . ILE A 1 79 ? -16.793 0.794 27.152 1.00 96.75 79 ILE A CA 1
ATOM 681 C C . ILE A 1 79 ? -16.020 1.764 28.046 1.00 96.75 79 ILE A C 1
ATOM 683 O O . ILE A 1 79 ? -16.369 1.921 29.214 1.00 96.75 79 ILE A O 1
ATOM 687 N N . PHE A 1 80 ? -15.019 2.463 27.503 1.00 95.69 80 PHE A N 1
ATOM 688 C CA . PHE A 1 80 ? -14.294 3.494 28.246 1.0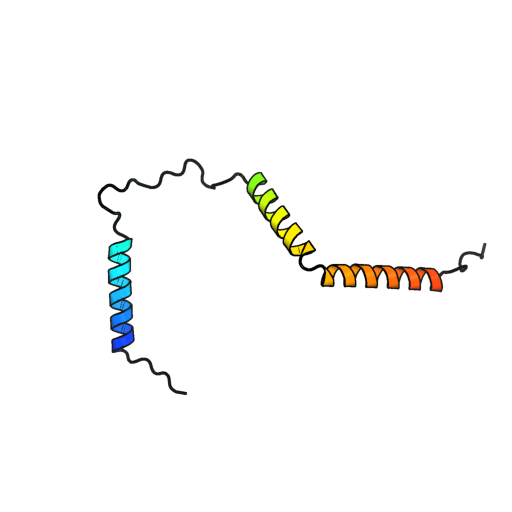0 95.69 80 PHE A CA 1
ATOM 689 C C . PHE A 1 80 ? -15.229 4.619 28.706 1.00 95.69 80 PHE A C 1
ATOM 691 O O . PHE A 1 80 ? -15.199 4.998 29.876 1.00 95.69 80 PHE A O 1
ATOM 698 N N . GLY A 1 81 ? -16.106 5.107 27.829 1.00 94.12 81 GLY A N 1
ATOM 699 C CA . GLY A 1 81 ? -17.099 6.126 28.168 1.00 94.12 81 GLY A CA 1
ATOM 700 C C . GLY A 1 81 ? -18.003 5.713 29.330 1.00 94.12 81 GLY A C 1
ATOM 701 O O . GLY A 1 81 ? -18.236 6.522 30.222 1.00 94.12 81 GLY A O 1
ATOM 702 N N . ILE A 1 82 ? -18.451 4.453 29.363 1.00 94.69 82 ILE A N 1
ATOM 703 C CA . ILE A 1 82 ? -19.285 3.886 30.433 1.00 94.69 82 ILE A CA 1
ATOM 704 C C . ILE A 1 82 ? -18.481 3.692 31.725 1.00 94.69 82 ILE A C 1
ATOM 706 O O . ILE A 1 82 ? -18.933 4.096 32.794 1.00 94.69 82 ILE A O 1
ATOM 710 N N . VAL A 1 83 ? -17.286 3.096 31.656 1.00 92.50 83 VAL A N 1
ATOM 711 C CA . VAL A 1 83 ? -16.441 2.812 32.835 1.00 92.50 83 VAL A CA 1
ATOM 712 C C . VAL A 1 83 ? -16.047 4.096 33.565 1.00 92.50 83 VAL A C 1
ATOM 714 O O . VAL A 1 83 ? -16.038 4.144 34.799 1.00 92.50 83 VAL A O 1
ATOM 717 N N . TYR A 1 84 ? -15.736 5.142 32.803 1.00 88.56 84 TYR A N 1
ATOM 718 C CA . TYR A 1 84 ? -15.367 6.451 33.331 1.00 88.56 84 TYR A CA 1
ATOM 719 C C . TYR A 1 84 ? -16.564 7.406 33.437 1.00 88.56 84 TYR A C 1
ATOM 721 O O . TYR A 1 84 ? -16.394 8.566 33.829 1.00 88.56 84 TYR A O 1
ATOM 729 N N . TRP A 1 85 ? -17.780 6.926 33.157 1.00 89.00 85 TRP A N 1
ATOM 730 C CA . TRP A 1 85 ? -18.989 7.732 33.247 1.00 89.00 85 TRP A CA 1
ATOM 731 C C . TRP A 1 85 ? -19.155 8.263 34.670 1.00 89.00 85 TRP A C 1
ATOM 733 O O . TRP A 1 85 ? -19.118 7.513 35.645 1.00 89.00 85 TRP A O 1
ATOM 743 N N . ASN A 1 86 ? -19.334 9.579 34.805 1.00 77.69 86 ASN A N 1
ATOM 744 C CA . ASN A 1 86 ? -19.552 10.257 36.089 1.00 77.69 86 ASN A CA 1
ATOM 745 C C . ASN A 1 86 ? -18.437 10.102 37.150 1.00 77.69 86 ASN A C 1
ATOM 747 O O . ASN A 1 86 ? -18.619 10.536 38.289 1.00 77.69 86 ASN A O 1
ATOM 751 N N . LYS A 1 87 ? -17.262 9.556 36.805 1.00 76.75 87 LYS A N 1
ATOM 752 C CA . LYS A 1 87 ? -16.123 9.413 37.736 1.00 76.75 87 LYS A CA 1
ATOM 753 C C . LYS A 1 87 ? -15.378 10.728 38.020 1.00 76.75 87 LYS A C 1
ATOM 755 O O . LYS A 1 87 ? -14.562 10.766 38.931 1.00 76.75 87 LYS A O 1
ATOM 760 N N . GLY A 1 88 ? -15.688 11.807 37.296 1.00 70.44 88 GLY A N 1
ATOM 761 C CA . GLY A 1 88 ? -15.071 13.133 37.447 1.00 70.44 88 GLY A CA 1
ATOM 762 C C . GLY A 1 88 ? -15.657 14.036 38.542 1.00 70.44 88 GLY A C 1
ATOM 763 O O . GLY A 1 88 ? -15.291 15.202 38.607 1.00 70.44 88 GLY A O 1
ATOM 764 N N . LYS A 1 89 ? -16.571 13.552 39.397 1.00 69.50 89 LYS A N 1
ATOM 765 C CA . LYS A 1 89 ? -17.213 14.370 40.453 1.00 69.50 89 LYS A CA 1
ATOM 766 C C . LYS A 1 89 ? -16.466 14.375 41.797 1.00 69.50 89 LYS A C 1
ATOM 768 O O . LYS A 1 89 ? -17.099 14.398 42.849 1.00 69.50 89 LYS A O 1
ATOM 773 N N . LYS A 1 90 ? -15.135 14.342 41.784 1.00 63.16 90 LYS A N 1
ATOM 774 C CA . LYS A 1 90 ? -14.321 14.573 42.986 1.00 63.16 90 LYS A CA 1
ATOM 775 C C . LYS A 1 90 ? -13.348 15.718 42.722 1.00 63.16 90 LYS A C 1
ATOM 777 O O . LYS A 1 90 ? -12.386 15.538 41.983 1.00 63.16 90 LYS A O 1
ATOM 782 N N . THR A 1 91 ? -13.683 16.876 43.290 1.00 51.44 91 THR A N 1
ATOM 783 C CA . THR A 1 91 ? -12.731 17.908 43.732 1.00 51.44 91 THR A CA 1
ATOM 784 C C . THR A 1 91 ? -11.766 17.333 44.752 1.00 51.44 91 THR A C 1
ATOM 786 O O . THR A 1 91 ? -12.246 16.521 45.580 1.00 51.44 91 THR A O 1
#

Radius of gyration: 31.09 Å; chains: 1; bounding box: 37×60×85 Å

InterPro domains:
  IPR013525 ABC-2 type transporter, transmembrane domain [PF01061] (47-87)

Organism: NCBI:txid374723